Protein AF-A0A6G1RSG0-F1 (afdb_monomer)

Solvent-accessible surface area (backbone atoms only — not comparable to full-atom values): 6758 Å² total; per-residue (Å²): 138,88,84,88,85,86,87,60,78,48,79,48,64,39,87,44,89,55,71,41,80,42,70,50,78,44,82,36,54,96,89,57,78,76,66,62,40,38,35,34,42,82,91,48,72,47,77,48,57,76,80,61,75,81,71,82,54,75,81,51,74,77,62,72,94,60,90,92,59,78,39,70,37,98,88,68,46,79,45,67,52,73,71,51,57,68,31,36,52,73,46,77,70,44,78,37,46,51,75,31,47,39,37,36,67

Radius of gyration: 15.1 Å; Cα contacts (8 Å, |Δi|>4): 161; chains: 1; bounding box: 34×35×35 Å

InterPro domains:
  IPR013694 VIT domain [PF13757] (1-53)
  IPR013694 VIT domain [PS51468] (1-105)
  IPR052627 von Willebrand factor A domain-containing protein [PTHR46299] (1-105)

Organism: NCBI:txid2861861

pLDDT: mean 73.76, std 15.79, range [40.69, 92.38]

Secondary structure (DSSP, 8-state):
---------EEEE--SSS-EEEEEEEE--TT----EEEEEETTEEEEEETT------GGGTTS---TT--EE-TTSPEE--HHHHHHEEEEEEEEEPTT-EEEE-

Sequence (105 aa):
GYSLSITAHLVYTNPHEDPVEGIFIYPLEESEVVASFEAAVGSRRVTFQVQNRHRVQDCCLQCGPSPSRPRRCAGGHLVLDEDTERSTFIIVTGTLCPAESLAIT

Foldseek 3Di:
DDDDDDDDKDKDWAQDQAKDWDKDKDFADLPDDDQWKWKDKPPDIDIDHPPDPPPPDPQCVPPDDDPDDFDQGPVGDTDHDPVCSSGMDMDTSGIHHHRIMMMMD

Mean predicted aligned error: 10.22 Å

Nearest PDB structures (foldseek):
  6fpy-assembly2_B  TM=5.577E-01  e=6.617E-02  Homo sapiens
  6fpz-assembly2_B  TM=5.558E-01  e=1.147E-01  Homo sapiens
  6fpy-assembly1_A  TM=5.179E-01  e=7.948E-02  Homo sapiens
  7vrr-assembly1_E  TM=3.691E-01  e=1.404E+00  Arabidopsis thaliana
  7vmf-assembly1_E  TM=3.214E-01  e=1.035E+00  Arabidopsis thaliana

Structure (mmCIF, N/CA/C/O backbone):
data_AF-A0A6G1RSG0-F1
#
_entry.id   AF-A0A6G1RSG0-F1
#
loop_
_atom_site.group_PDB
_atom_site.id
_atom_site.type_symbol
_atom_site.label_atom_id
_atom_site.label_alt_id
_atom_site.label_comp_id
_atom_site.label_asym_id
_atom_site.label_entity_id
_atom_site.label_seq_id
_atom_site.pdbx_PDB_ins_code
_atom_site.Cartn_x
_atom_site.Cartn_y
_atom_site.Cartn_z
_atom_site.occupancy
_atom_site.B_iso_or_equiv
_atom_site.auth_seq_id
_atom_site.auth_comp_id
_atom_site.auth_asym_id
_atom_site.auth_atom_id
_atom_site.pdbx_PDB_model_num
ATOM 1 N N . GLY A 1 1 ? -17.550 11.434 22.081 1.00 69.88 1 GLY A N 1
ATOM 2 C CA . GLY A 1 1 ? -16.561 10.460 21.593 1.00 69.88 1 GLY A CA 1
ATOM 3 C C . GLY A 1 1 ? -15.387 11.236 21.057 1.00 69.88 1 GLY A C 1
ATOM 4 O O . GLY A 1 1 ? -15.617 12.261 20.429 1.00 69.88 1 GLY A O 1
ATOM 5 N N . TYR A 1 2 ? -14.170 10.802 21.357 1.00 78.81 2 TYR A N 1
ATOM 6 C CA . TYR A 1 2 ? -12.954 11.393 20.807 1.00 78.81 2 TYR A CA 1
ATOM 7 C C . TYR A 1 2 ? -12.438 10.457 19.719 1.00 78.81 2 TYR A C 1
ATOM 9 O O . TYR A 1 2 ? -12.448 9.244 19.913 1.00 78.81 2 TYR A O 1
ATOM 17 N N . SER A 1 3 ? -12.033 11.013 18.585 1.00 80.56 3 SER A N 1
ATOM 18 C CA . SER A 1 3 ? -11.407 10.274 17.492 1.00 80.56 3 SER A CA 1
ATOM 19 C C . SER A 1 3 ? -10.009 10.829 17.269 1.00 80.56 3 SER A C 1
ATOM 21 O O . SER A 1 3 ? -9.835 12.047 17.219 1.00 80.56 3 SER A O 1
ATOM 23 N N . LEU A 1 4 ? -9.035 9.940 17.116 1.00 83.69 4 LEU A N 1
ATOM 24 C CA . LEU A 1 4 ? -7.682 10.275 16.699 1.00 83.69 4 LEU A CA 1
ATOM 25 C C . LEU A 1 4 ? -7.522 9.858 15.237 1.00 83.69 4 LEU A C 1
ATOM 27 O O . LEU A 1 4 ? -7.909 8.754 14.867 1.00 83.69 4 LEU A O 1
ATOM 31 N N . SER A 1 5 ? -6.967 10.741 14.413 1.00 85.44 5 SER A N 1
ATOM 32 C CA . SER A 1 5 ? -6.598 10.437 13.030 1.00 85.44 5 SER A CA 1
ATOM 33 C C . SER A 1 5 ? -5.085 10.488 12.891 1.00 85.44 5 SER A C 1
ATOM 35 O O . SER A 1 5 ? -4.463 11.456 13.333 1.00 85.44 5 SER A O 1
ATOM 37 N N . ILE A 1 6 ? -4.513 9.482 12.239 1.00 86.06 6 ILE A N 1
ATOM 38 C CA . ILE A 1 6 ? -3.089 9.414 11.918 1.00 86.06 6 ILE A CA 1
ATOM 39 C C . ILE A 1 6 ? -2.961 9.395 10.394 1.00 86.06 6 ILE A C 1
ATOM 41 O O . ILE A 1 6 ? -3.653 8.633 9.723 1.00 86.06 6 ILE A O 1
ATOM 45 N N . THR A 1 7 ? -2.079 10.235 9.855 1.00 88.50 7 THR A N 1
ATOM 46 C CA . THR A 1 7 ? -1.650 10.185 8.452 1.00 88.50 7 THR A CA 1
ATOM 47 C C . THR A 1 7 ? -0.186 9.779 8.430 1.00 88.50 7 THR A C 1
ATOM 49 O O . THR A 1 7 ? 0.626 10.366 9.146 1.00 88.50 7 THR A O 1
ATOM 52 N N . ALA A 1 8 ? 0.149 8.773 7.629 1.00 88.12 8 ALA A N 1
ATOM 53 C CA . ALA A 1 8 ? 1.508 8.273 7.491 1.00 88.12 8 ALA A CA 1
ATOM 54 C C . ALA A 1 8 ? 1.914 8.319 6.022 1.00 88.12 8 ALA A C 1
ATOM 56 O O . ALA A 1 8 ? 1.133 7.957 5.153 1.00 88.12 8 ALA A O 1
ATOM 57 N N . HIS A 1 9 ? 3.151 8.728 5.756 1.00 90.88 9 HIS A N 1
ATOM 58 C CA . HIS A 1 9 ? 3.707 8.716 4.410 1.00 90.88 9 HIS A CA 1
ATOM 59 C C . HIS A 1 9 ? 4.841 7.701 4.354 1.00 90.88 9 HIS A C 1
ATOM 61 O O . HIS A 1 9 ? 5.796 7.795 5.128 1.00 90.88 9 HIS A O 1
ATOM 67 N N . LEU A 1 10 ? 4.745 6.737 3.444 1.00 91.12 10 LEU A N 1
ATOM 68 C CA . LEU A 1 10 ? 5.762 5.706 3.251 1.00 91.12 10 LEU A CA 1
ATOM 69 C C . LEU A 1 10 ? 6.232 5.729 1.801 1.00 91.12 10 LEU A C 1
ATOM 71 O O . LEU A 1 10 ? 5.415 5.684 0.891 1.00 91.12 10 LEU A O 1
ATOM 75 N N . VAL A 1 11 ? 7.544 5.772 1.579 1.00 92.19 11 VAL A N 1
ATOM 76 C CA . VAL A 1 11 ? 8.128 5.671 0.238 1.00 92.19 11 VAL A CA 1
ATOM 77 C C . VAL A 1 11 ? 9.068 4.479 0.198 1.00 92.19 11 VAL A C 1
ATOM 79 O O . VAL A 1 11 ? 10.013 4.398 0.980 1.00 92.19 11 VAL A O 1
ATOM 82 N N . TYR A 1 12 ? 8.806 3.560 -0.721 1.00 91.38 12 TYR A N 1
ATOM 83 C CA . TYR A 1 12 ? 9.650 2.413 -1.013 1.00 91.38 12 TYR A CA 1
ATOM 84 C C . TYR A 1 12 ? 10.168 2.527 -2.442 1.00 91.38 12 TYR A C 1
ATOM 86 O O . TYR A 1 12 ? 9.383 2.703 -3.366 1.00 91.38 12 TYR A O 1
ATOM 94 N N . THR A 1 13 ? 11.473 2.389 -2.638 1.00 91.81 13 THR A N 1
ATOM 95 C CA . THR A 1 13 ? 12.076 2.321 -3.974 1.00 91.81 13 THR A CA 1
ATOM 96 C C . THR A 1 13 ? 12.599 0.920 -4.187 1.00 91.81 13 THR A C 1
ATOM 98 O O . THR A 1 13 ? 13.350 0.440 -3.342 1.00 91.81 13 THR A O 1
ATOM 101 N N . ASN A 1 14 ? 12.223 0.284 -5.297 1.00 92.38 14 ASN A N 1
ATOM 102 C CA . ASN A 1 14 ? 12.692 -1.053 -5.636 1.00 92.38 14 ASN A CA 1
ATOM 103 C C . ASN A 1 14 ? 14.207 -1.024 -5.927 1.00 92.38 14 ASN A C 1
ATOM 105 O O . ASN A 1 14 ? 14.606 -0.458 -6.951 1.00 92.38 14 ASN A O 1
ATOM 109 N N . PRO A 1 15 ? 15.057 -1.620 -5.066 1.00 91.19 15 PRO A N 1
ATOM 110 C CA . PRO A 1 15 ? 16.495 -1.675 -5.299 1.00 91.19 15 PRO A CA 1
ATOM 111 C C . PRO A 1 15 ? 16.898 -2.854 -6.199 1.00 91.19 15 PRO A C 1
ATOM 113 O O . PRO A 1 15 ? 18.072 -2.978 -6.538 1.00 91.19 15 PRO A O 1
ATOM 116 N N . HIS A 1 16 ? 15.962 -3.745 -6.538 1.00 92.06 16 HIS A N 1
ATOM 117 C CA . HIS A 1 16 ?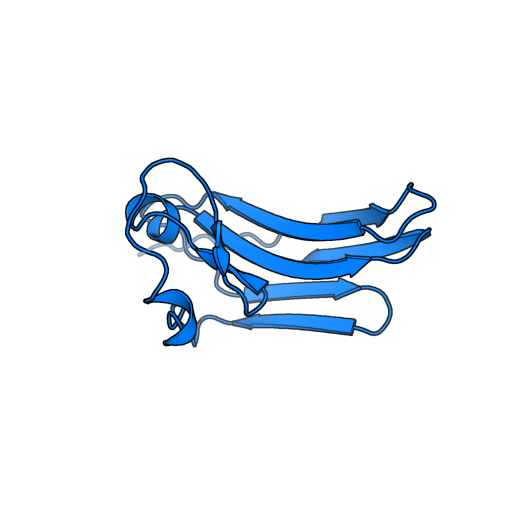 16.225 -4.935 -7.336 1.00 92.06 16 HIS A CA 1
ATOM 118 C C . HIS A 1 16 ? 16.192 -4.623 -8.836 1.00 92.06 16 HIS A C 1
ATOM 120 O O . HIS A 1 16 ? 15.473 -3.736 -9.293 1.00 92.06 16 HIS A O 1
ATOM 126 N N . GLU A 1 17 ? 16.962 -5.397 -9.602 1.00 90.88 17 GLU A N 1
ATOM 127 C CA . GLU A 1 17 ? 17.015 -5.330 -11.070 1.00 90.88 17 GLU A CA 1
ATOM 128 C C . GLU A 1 17 ? 15.813 -6.014 -11.741 1.00 90.88 17 GLU A C 1
ATOM 130 O O . GLU A 1 17 ? 15.590 -5.848 -12.938 1.00 90.88 17 GLU A O 1
ATOM 135 N N . ASP A 1 18 ? 15.008 -6.733 -10.957 1.00 92.25 18 ASP A N 1
ATOM 136 C CA . ASP A 1 18 ? 13.781 -7.395 -11.385 1.00 92.25 18 ASP A CA 1
ATOM 137 C C . ASP A 1 18 ? 12.533 -6.644 -10.889 1.00 92.25 18 ASP A C 1
ATOM 139 O O . ASP A 1 18 ? 12.561 -5.997 -9.832 1.00 92.25 18 ASP A O 1
ATOM 143 N N . PRO A 1 19 ? 11.405 -6.729 -11.621 1.00 88.62 19 PRO A N 1
ATOM 144 C CA . PRO A 1 19 ? 10.143 -6.179 -11.157 1.00 88.62 19 PRO A CA 1
ATOM 145 C C . PRO A 1 19 ? 9.623 -6.961 -9.944 1.00 88.62 19 PRO A C 1
ATOM 147 O O . PRO A 1 19 ? 9.482 -8.185 -9.990 1.00 88.62 19 PRO A O 1
ATOM 150 N N . VAL A 1 20 ? 9.285 -6.245 -8.872 1.00 89.88 20 VAL A N 1
ATOM 151 C CA . VAL A 1 20 ? 8.782 -6.829 -7.619 1.00 89.88 20 VAL A CA 1
ATOM 152 C C . VAL A 1 20 ? 7.325 -6.462 -7.389 1.00 89.88 20 VAL A C 1
ATOM 154 O O . VAL A 1 20 ? 6.859 -5.404 -7.803 1.00 89.88 20 VAL A O 1
ATOM 157 N N . GLU A 1 21 ? 6.576 -7.331 -6.722 1.00 87.19 21 GLU A N 1
ATOM 158 C CA . GLU A 1 21 ? 5.207 -7.019 -6.322 1.00 87.19 21 GLU A CA 1
ATOM 159 C C . GLU A 1 21 ? 5.181 -6.267 -4.990 1.00 87.19 21 GLU A C 1
ATOM 161 O O . GLU A 1 21 ? 5.717 -6.735 -3.987 1.00 87.19 21 GLU A O 1
ATOM 166 N N . GLY A 1 22 ? 4.532 -5.105 -4.985 1.00 85.12 22 GLY A N 1
ATOM 167 C CA . GLY A 1 22 ? 4.284 -4.302 -3.801 1.00 85.12 22 GLY A CA 1
ATOM 168 C C . GLY A 1 22 ? 2.994 -4.715 -3.100 1.00 85.12 22 GLY A C 1
ATOM 169 O O . GLY A 1 22 ? 1.913 -4.762 -3.697 1.00 85.12 22 GLY A O 1
ATOM 170 N N . ILE A 1 23 ? 3.113 -4.984 -1.802 1.00 85.31 23 ILE A N 1
ATOM 171 C CA . ILE A 1 23 ? 1.994 -5.272 -0.908 1.00 85.31 23 ILE A CA 1
ATOM 172 C C . ILE A 1 23 ? 2.165 -4.388 0.323 1.00 85.31 23 ILE A C 1
ATOM 174 O O . ILE A 1 23 ? 3.217 -4.407 0.962 1.00 85.31 23 ILE A O 1
ATOM 178 N N . PHE A 1 24 ? 1.134 -3.617 0.652 1.00 85.44 24 PHE A N 1
ATOM 179 C CA . PHE A 1 24 ? 1.071 -2.871 1.901 1.00 85.44 24 PHE A CA 1
ATOM 180 C C . PHE A 1 24 ? 0.249 -3.655 2.920 1.00 85.44 24 PHE A C 1
ATOM 182 O O . PHE A 1 24 ? -0.833 -4.144 2.595 1.00 85.44 24 PHE A O 1
ATOM 189 N N . ILE A 1 25 ? 0.783 -3.782 4.133 1.00 84.50 25 ILE A N 1
ATOM 190 C CA . ILE A 1 25 ? 0.177 -4.509 5.248 1.00 84.50 25 ILE A CA 1
ATOM 191 C C . ILE A 1 25 ? 0.251 -3.597 6.466 1.00 84.50 25 ILE A C 1
ATOM 193 O O . ILE A 1 25 ? 1.342 -3.184 6.861 1.00 84.50 25 ILE A O 1
ATOM 197 N N . TYR A 1 26 ? -0.899 -3.298 7.056 1.00 83.81 26 TYR A N 1
ATOM 198 C CA . TYR A 1 26 ? -1.004 -2.489 8.260 1.00 83.81 26 TYR A CA 1
ATOM 199 C C . TYR A 1 26 ? -1.895 -3.195 9.288 1.00 83.81 26 TYR A C 1
ATOM 201 O O . TYR A 1 26 ? -3.078 -3.398 9.008 1.00 83.81 26 TYR A O 1
ATOM 209 N N . PRO A 1 27 ? -1.356 -3.605 10.449 1.00 82.38 27 PRO A N 1
ATOM 210 C CA . PRO A 1 27 ? -2.169 -4.161 11.521 1.00 82.38 27 PRO A CA 1
ATOM 211 C C . PRO A 1 27 ? -3.062 -3.062 12.109 1.00 82.38 27 PRO A C 1
ATOM 213 O O . PRO A 1 27 ? -2.600 -1.950 12.343 1.00 82.38 27 PRO A O 1
ATOM 216 N N . LEU A 1 28 ? -4.330 -3.387 12.322 1.00 82.00 28 LEU A N 1
ATOM 217 C CA . LEU A 1 28 ? -5.345 -2.533 12.926 1.00 82.00 28 LEU A CA 1
ATOM 218 C C . LEU A 1 28 ? -5.750 -3.113 14.276 1.00 82.00 28 LEU A C 1
ATOM 220 O O . LEU A 1 28 ? -6.009 -4.315 14.387 1.00 82.00 28 LEU A O 1
ATOM 224 N N . GLU A 1 29 ? -5.873 -2.259 15.287 1.00 80.25 29 GLU A N 1
ATOM 225 C CA . GLU A 1 29 ? -6.562 -2.651 16.516 1.00 80.25 29 GLU A CA 1
ATOM 226 C C . GLU A 1 29 ? -8.088 -2.708 16.321 1.00 80.25 29 GLU A C 1
ATOM 228 O O . GLU A 1 29 ? -8.645 -2.142 15.383 1.00 80.25 29 GLU A O 1
ATOM 233 N N . GLU A 1 30 ? -8.800 -3.357 17.248 1.00 71.44 30 GLU A N 1
ATOM 234 C CA . GLU A 1 30 ? -10.256 -3.589 17.171 1.00 71.44 30 GLU A CA 1
ATOM 235 C C . GLU A 1 30 ? -11.086 -2.289 17.060 1.00 71.44 30 GLU A C 1
ATOM 237 O O . GLU A 1 30 ? -12.225 -2.299 16.593 1.00 71.44 30 GLU A O 1
ATOM 242 N N . SER A 1 31 ? -10.512 -1.154 17.478 1.00 75.62 31 SER A N 1
ATOM 243 C CA . SER A 1 31 ? -11.131 0.179 17.419 1.00 75.62 31 SER A CA 1
ATOM 244 C C . SER A 1 31 ? -10.560 1.089 16.323 1.00 75.62 31 SER A C 1
ATOM 246 O O . SER A 1 31 ? -11.011 2.229 16.189 1.00 75.62 31 SER A O 1
ATOM 248 N N . GLU A 1 32 ? -9.579 0.623 15.549 1.00 80.25 32 GLU A N 1
ATOM 249 C CA . GLU A 1 32 ? -8.932 1.400 14.493 1.00 80.25 32 GLU A CA 1
ATOM 250 C C . GLU A 1 32 ? -9.555 1.125 13.124 1.00 80.25 32 GLU A C 1
ATOM 252 O O . GLU A 1 32 ? -9.975 0.016 12.797 1.00 80.25 32 GLU A O 1
ATOM 257 N N . VAL A 1 33 ? -9.613 2.163 12.290 1.00 80.00 33 VAL A N 1
ATOM 258 C CA . VAL A 1 33 ? -10.119 2.063 10.920 1.00 80.00 33 VAL A CA 1
ATOM 259 C C . VAL A 1 33 ? -9.248 2.884 9.979 1.00 80.00 33 VAL A C 1
ATOM 261 O O . VAL A 1 33 ? -8.885 4.022 10.278 1.00 80.00 33 VAL A O 1
ATOM 264 N N . VAL A 1 34 ? -8.954 2.336 8.800 1.00 80.88 34 VAL A N 1
ATOM 265 C CA . VAL A 1 34 ? -8.295 3.090 7.725 1.00 80.88 34 VAL A CA 1
ATOM 266 C C . VAL A 1 34 ? -9.343 3.926 7.004 1.00 80.88 34 VAL A C 1
ATOM 268 O O . VAL A 1 34 ? -10.157 3.389 6.258 1.00 80.88 34 VAL A O 1
ATOM 271 N N . ALA A 1 35 ? -9.338 5.241 7.216 1.00 82.12 35 ALA A N 1
ATOM 272 C CA . ALA A 1 35 ? -10.286 6.148 6.563 1.00 82.12 35 ALA A CA 1
ATOM 273 C C . ALA A 1 35 ? -9.989 6.335 5.062 1.00 82.12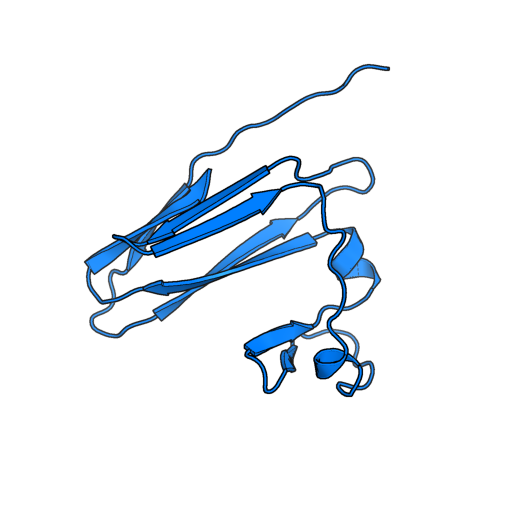 35 ALA A C 1
ATOM 275 O O . ALA A 1 35 ? -10.903 6.373 4.231 1.00 82.12 35 ALA A O 1
ATOM 276 N N . SER A 1 36 ? -8.706 6.434 4.717 1.00 83.88 36 SER A N 1
ATOM 277 C CA . SER A 1 36 ? -8.210 6.631 3.357 1.00 83.88 36 SER A CA 1
ATOM 278 C C . SER A 1 36 ? -6.854 5.969 3.190 1.00 83.88 36 SER A C 1
ATOM 280 O O . SER A 1 36 ? -6.072 5.924 4.135 1.00 83.88 36 SER A O 1
ATOM 282 N N . PHE A 1 37 ? -6.584 5.500 1.981 1.00 85.94 37 PHE A N 1
ATOM 283 C CA . PHE A 1 37 ? -5.284 4.998 1.579 1.00 85.94 37 PHE A CA 1
ATOM 284 C C . PHE A 1 37 ? -5.036 5.357 0.116 1.00 85.94 37 PHE A C 1
ATOM 286 O O . PHE A 1 37 ? -5.905 5.183 -0.742 1.00 85.94 37 PHE A O 1
ATOM 293 N N . GLU A 1 38 ? -3.836 5.818 -0.184 1.00 89.19 38 GLU A N 1
ATOM 294 C CA . GLU A 1 38 ? -3.369 6.083 -1.531 1.00 89.19 38 GLU A CA 1
ATOM 295 C C . GLU A 1 38 ? -1.991 5.460 -1.725 1.00 89.19 38 GLU A C 1
ATOM 297 O O . GLU A 1 38 ? -1.079 5.717 -0.955 1.00 89.19 38 GLU A O 1
ATOM 302 N N . ALA A 1 39 ? -1.828 4.671 -2.783 1.00 89.25 39 ALA A N 1
ATOM 303 C CA . ALA A 1 39 ? -0.548 4.173 -3.259 1.00 89.25 39 ALA A CA 1
ATOM 304 C C . ALA A 1 39 ? -0.295 4.680 -4.680 1.00 89.25 39 ALA A C 1
ATOM 306 O O . ALA A 1 39 ? -1.128 4.505 -5.568 1.00 89.25 39 ALA A O 1
ATOM 307 N N . ALA A 1 40 ? 0.867 5.273 -4.917 1.00 88.94 40 ALA A N 1
ATOM 308 C CA . ALA A 1 40 ? 1.302 5.771 -6.211 1.00 88.94 40 ALA A CA 1
ATOM 309 C C . ALA A 1 40 ? 2.640 5.134 -6.594 1.00 88.94 40 ALA A C 1
ATOM 311 O O . ALA A 1 40 ? 3.611 5.231 -5.853 1.00 88.94 40 ALA A O 1
ATOM 312 N N . VAL A 1 41 ? 2.687 4.503 -7.763 1.00 87.56 41 VAL A N 1
ATOM 313 C CA . VAL A 1 41 ? 3.871 3.874 -8.356 1.00 87.56 41 VAL A CA 1
ATOM 314 C C . VAL A 1 41 ? 4.068 4.497 -9.732 1.00 87.56 41 VAL A C 1
ATOM 316 O O . VAL A 1 41 ? 3.304 4.212 -10.656 1.00 87.56 41 VAL A O 1
ATOM 319 N N . GLY A 1 42 ? 5.019 5.423 -9.856 1.00 81.19 42 GLY A N 1
ATOM 320 C CA . GLY A 1 42 ? 5.202 6.192 -11.091 1.00 81.19 42 GLY A CA 1
ATOM 321 C C . GLY A 1 42 ? 3.911 6.907 -11.524 1.00 81.19 42 GLY A C 1
ATOM 322 O O . GLY A 1 42 ? 3.447 7.833 -10.860 1.00 81.19 42 GLY A O 1
ATOM 323 N N . SER A 1 43 ? 3.317 6.478 -12.644 1.00 74.94 43 SER A N 1
ATOM 324 C CA . SER A 1 43 ? 2.035 6.991 -13.163 1.00 74.94 43 SER A CA 1
ATOM 325 C C . SER A 1 43 ? 0.801 6.200 -12.704 1.00 74.94 43 SER A C 1
ATOM 327 O O . SER A 1 43 ? -0.332 6.632 -12.925 1.00 74.94 43 SER A O 1
ATOM 329 N N . ARG A 1 44 ? 0.994 5.037 -12.075 1.00 81.38 44 ARG A N 1
ATOM 330 C CA . ARG A 1 44 ? -0.073 4.146 -11.608 1.00 81.38 44 ARG A CA 1
ATOM 331 C C . ARG A 1 44 ? -0.476 4.566 -10.201 1.00 81.38 44 ARG A C 1
ATOM 333 O O . ARG A 1 44 ? 0.378 4.728 -9.336 1.00 81.38 44 ARG A O 1
ATOM 340 N N . ARG A 1 45 ? -1.773 4.737 -9.953 1.00 78.75 45 ARG A N 1
ATOM 341 C CA . ARG A 1 45 ? -2.302 5.100 -8.631 1.00 78.75 45 ARG A CA 1
ATOM 342 C C . ARG A 1 45 ? -3.402 4.131 -8.233 1.00 78.75 45 ARG A C 1
ATOM 344 O O . ARG A 1 45 ? -4.282 3.829 -9.035 1.00 78.75 45 ARG A O 1
ATOM 351 N N . VAL A 1 46 ? -3.340 3.659 -6.998 1.00 79.44 46 VAL A N 1
ATOM 352 C CA . VAL A 1 46 ? -4.333 2.806 -6.355 1.00 79.44 46 VAL A CA 1
ATOM 353 C C . VAL A 1 46 ? -4.843 3.564 -5.141 1.00 79.44 46 VAL A C 1
ATOM 355 O O . VAL A 1 46 ? -4.077 3.906 -4.249 1.00 79.44 46 VAL A O 1
ATOM 358 N N . THR A 1 47 ? -6.138 3.845 -5.111 1.00 75.38 47 THR A N 1
ATOM 359 C CA . THR A 1 47 ? -6.776 4.569 -4.008 1.00 75.38 47 THR A CA 1
ATOM 360 C C . THR A 1 47 ? -7.819 3.682 -3.360 1.00 75.38 47 THR A C 1
ATOM 362 O O . THR A 1 47 ? -8.643 3.080 -4.050 1.00 75.38 47 THR A O 1
ATOM 365 N N . PHE A 1 48 ? -7.823 3.655 -2.038 1.00 70.31 48 PHE A N 1
ATOM 366 C CA . PHE A 1 48 ? -8.849 3.038 -1.223 1.00 70.31 48 PHE A CA 1
ATOM 367 C C . PHE A 1 48 ? -9.489 4.110 -0.336 1.00 70.31 48 PHE A C 1
ATOM 369 O O . PHE A 1 48 ? -8.814 4.905 0.314 1.00 70.31 48 PHE A O 1
ATOM 376 N N . GLN A 1 49 ? -10.816 4.139 -0.318 1.00 57.88 49 GLN A N 1
ATOM 377 C CA . GLN A 1 49 ? -11.598 4.967 0.594 1.00 57.88 49 GLN A CA 1
ATOM 378 C C . GLN A 1 49 ? -12.590 4.079 1.336 1.00 57.88 49 GLN A C 1
ATOM 380 O O . GLN A 1 49 ? -13.085 3.096 0.772 1.00 57.88 49 GLN A O 1
ATOM 385 N N . VAL A 1 50 ? -12.913 4.470 2.574 1.00 56.47 50 VAL A N 1
ATOM 386 C CA . VAL A 1 50 ? -13.993 3.912 3.406 1.00 56.47 50 VAL A CA 1
ATOM 387 C C . VAL A 1 50 ? -15.363 4.114 2.728 1.00 56.47 50 VAL A C 1
ATOM 389 O O . VAL A 1 50 ? -16.191 4.943 3.075 1.00 56.47 50 VAL A O 1
ATOM 392 N N . GLN A 1 51 ? -15.602 3.347 1.673 1.00 40.69 51 GLN A N 1
ATOM 393 C CA . GLN A 1 51 ? -16.909 3.099 1.064 1.00 40.69 51 GLN A CA 1
ATOM 394 C C . GLN A 1 51 ? -17.073 1.623 0.700 1.00 40.69 51 GLN A C 1
ATOM 396 O O . GLN A 1 51 ? -18.196 1.131 0.639 1.00 40.69 51 GLN A O 1
ATOM 401 N N . ASN A 1 52 ? -15.976 0.879 0.547 1.00 41.69 52 ASN A N 1
ATOM 402 C CA . ASN A 1 52 ? -16.021 -0.566 0.402 1.00 41.69 52 ASN A CA 1
ATOM 403 C C . ASN A 1 52 ? -15.302 -1.212 1.583 1.00 41.69 52 ASN A C 1
ATOM 405 O O . ASN A 1 52 ? -14.096 -1.435 1.548 1.00 41.69 52 ASN A O 1
ATOM 409 N N . ARG A 1 53 ? -16.081 -1.587 2.610 1.00 43.75 53 ARG A N 1
ATOM 410 C CA . ARG A 1 53 ? -15.793 -2.828 3.343 1.00 43.75 53 ARG A CA 1
ATOM 411 C C . ARG A 1 53 ? -15.469 -3.865 2.282 1.00 43.75 53 ARG A C 1
ATOM 413 O O . ARG A 1 53 ? -16.318 -4.070 1.418 1.00 43.75 53 ARG A O 1
ATOM 420 N N . HIS A 1 54 ? -14.254 -4.399 2.330 1.00 51.16 54 HIS A N 1
ATOM 421 C CA . HIS A 1 54 ? -13.711 -5.453 1.483 1.00 51.16 54 HIS A CA 1
ATOM 422 C C . HIS A 1 54 ? -14.844 -6.376 1.005 1.00 51.16 54 HIS A C 1
ATOM 424 O O . HIS A 1 54 ? -15.274 -7.284 1.714 1.00 51.16 54 HIS A O 1
ATOM 430 N N . ARG A 1 55 ? -15.442 -6.076 -0.158 1.00 45.12 55 ARG A N 1
ATOM 431 C CA . ARG A 1 55 ? -16.408 -6.984 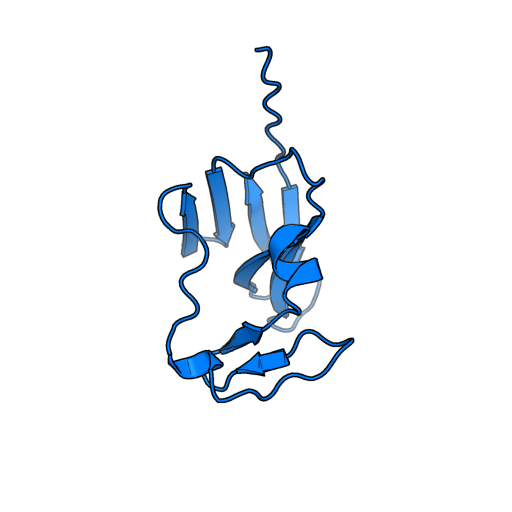-0.762 1.00 45.12 55 ARG A CA 1
ATOM 432 C C . ARG A 1 55 ? -15.523 -8.090 -1.283 1.00 45.12 55 ARG A C 1
ATOM 434 O O . ARG A 1 55 ? -14.887 -7.896 -2.316 1.00 45.12 55 ARG A O 1
ATOM 441 N N . VAL A 1 56 ? -15.426 -9.188 -0.535 1.00 48.78 56 VAL A N 1
ATOM 442 C CA . VAL A 1 56 ? -14.948 -10.467 -1.058 1.00 48.78 56 VAL A CA 1
ATOM 443 C C . VAL A 1 56 ? -15.660 -10.644 -2.396 1.00 48.78 56 VAL A C 1
ATOM 445 O O . VAL A 1 56 ? -16.865 -10.878 -2.438 1.00 48.78 56 VAL A O 1
ATOM 448 N N . GLN A 1 57 ? -14.955 -10.390 -3.499 1.00 49.75 57 GLN A N 1
ATOM 449 C CA . GLN A 1 57 ? -15.503 -10.657 -4.819 1.00 49.75 57 GLN A CA 1
ATOM 450 C C . GLN A 1 57 ? -15.622 -12.174 -4.934 1.00 49.75 57 GLN A C 1
ATOM 452 O O . GLN A 1 57 ? -14.684 -12.880 -4.556 1.00 49.75 57 GLN A O 1
ATOM 457 N N . ASP A 1 58 ? -16.742 -12.664 -5.474 1.00 50.25 58 ASP A N 1
ATOM 458 C CA . ASP A 1 58 ? -17.101 -14.089 -5.595 1.00 50.25 58 ASP A CA 1
ATOM 459 C C . ASP A 1 58 ? -15.954 -15.017 -6.043 1.00 50.25 58 ASP A C 1
ATOM 461 O O . ASP A 1 58 ? -15.908 -16.184 -5.661 1.0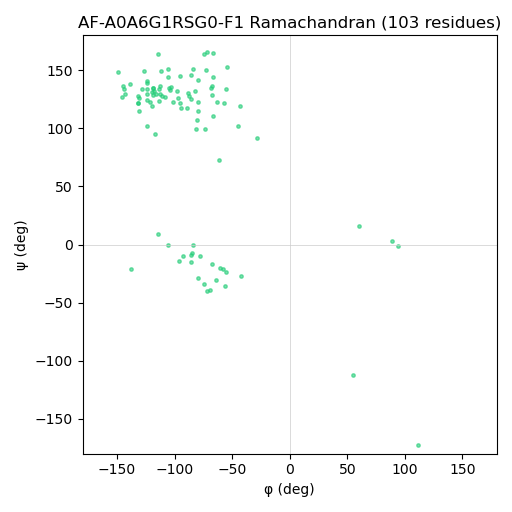0 50.25 58 ASP A O 1
ATOM 465 N N . CYS A 1 59 ? -14.976 -14.494 -6.789 1.00 53.88 59 CYS A N 1
ATOM 466 C CA . CYS A 1 59 ? -13.754 -15.198 -7.185 1.00 53.88 59 CYS A CA 1
ATOM 467 C C . CYS A 1 59 ? -12.922 -15.788 -6.024 1.00 53.88 59 CYS A C 1
ATOM 469 O O . CYS A 1 59 ? -12.153 -16.720 -6.247 1.00 53.88 59 CYS A O 1
ATOM 471 N N . CYS A 1 60 ? -13.051 -15.267 -4.800 1.00 56.03 60 CYS A N 1
ATOM 472 C CA . CYS A 1 60 ? -12.294 -15.716 -3.629 1.00 56.03 60 CYS A CA 1
ATOM 473 C C . CYS A 1 60 ? -13.056 -16.740 -2.772 1.00 56.03 60 CYS A C 1
ATOM 475 O O . CYS A 1 60 ? -12.432 -17.430 -1.970 1.00 56.03 60 CYS A O 1
ATOM 477 N N . LEU A 1 61 ? -14.373 -16.896 -2.972 1.00 54.75 61 LEU A N 1
ATOM 478 C CA . LEU A 1 61 ? -15.223 -17.828 -2.211 1.00 54.75 61 LEU A CA 1
ATOM 479 C C . LEU A 1 61 ? -14.891 -19.309 -2.483 1.00 54.75 61 LEU A C 1
ATOM 481 O O . LEU A 1 61 ? -15.285 -20.185 -1.718 1.00 54.75 61 LEU A O 1
ATOM 485 N N . GLN A 1 62 ? -14.160 -19.604 -3.565 1.00 54.12 62 GLN A N 1
ATOM 486 C CA . GLN A 1 62 ? -13.710 -20.957 -3.925 1.00 54.12 62 GLN A CA 1
ATOM 487 C C . GLN A 1 62 ? -12.390 -21.369 -3.250 1.00 54.12 62 GLN A C 1
ATOM 489 O O . GLN A 1 62 ? -12.004 -22.538 -3.322 1.00 54.12 62 GLN A O 1
ATOM 494 N N . CYS A 1 63 ? -11.692 -20.451 -2.571 1.00 54.53 63 CYS A N 1
ATOM 495 C CA . CYS A 1 63 ? -10.563 -20.803 -1.716 1.00 54.53 63 CYS A CA 1
ATOM 496 C C . CYS A 1 63 ? -11.103 -21.283 -0.362 1.00 54.53 63 CYS A C 1
ATOM 498 O O . CYS A 1 63 ? -11.469 -20.476 0.483 1.00 54.53 63 CYS A O 1
ATOM 500 N N . GLY A 1 64 ? -11.177 -22.603 -0.165 1.00 50.81 64 GLY A N 1
ATOM 501 C CA . GLY A 1 64 ? -11.624 -23.190 1.101 1.00 50.81 64 GLY A CA 1
ATOM 502 C C . GLY A 1 64 ? -10.823 -22.683 2.317 1.00 50.81 64 GLY A C 1
ATOM 503 O O . GLY A 1 64 ? -9.648 -22.325 2.170 1.00 50.81 64 GLY A O 1
ATOM 504 N N . PRO A 1 65 ? -11.436 -22.667 3.515 1.00 48.69 65 PRO A N 1
ATOM 505 C CA . PRO A 1 65 ? -10.828 -22.109 4.715 1.00 48.69 65 PRO A CA 1
ATOM 506 C C . PRO A 1 65 ? -9.572 -22.907 5.074 1.00 48.69 65 PRO A C 1
ATOM 508 O O . PRO A 1 65 ? -9.622 -24.122 5.264 1.00 48.69 65 PRO A O 1
ATOM 511 N N . SER A 1 66 ? -8.426 -22.234 5.157 1.00 45.53 66 SER A N 1
ATOM 512 C CA . SER A 1 66 ? -7.231 -22.813 5.764 1.00 45.53 66 SER A CA 1
ATOM 513 C C . SER A 1 66 ? -6.641 -21.814 6.750 1.00 45.53 66 SER A C 1
ATOM 515 O O . SER A 1 66 ? -6.263 -20.724 6.315 1.00 45.53 66 SER A O 1
ATOM 517 N N . PRO A 1 67 ? -6.503 -22.174 8.031 1.00 44.94 67 PRO A N 1
ATOM 518 C CA . PRO A 1 67 ? -5.890 -21.295 9.008 1.00 44.94 67 PRO A CA 1
ATOM 519 C C . PRO A 1 67 ? -4.408 -21.125 8.657 1.00 44.94 67 PRO A C 1
ATOM 521 O O . PRO A 1 67 ? -3.766 -22.083 8.221 1.00 44.94 67 PRO A O 1
ATOM 524 N N . SER A 1 68 ? -3.865 -19.928 8.882 1.00 48.16 68 SER A N 1
ATOM 525 C CA . SER A 1 68 ? -2.428 -19.588 8.961 1.00 48.16 68 SER A CA 1
ATOM 526 C C . SER A 1 68 ? -1.664 -19.080 7.731 1.00 48.16 68 SER A C 1
ATOM 528 O O . SER A 1 68 ? -0.492 -18.742 7.898 1.00 48.16 68 SER A O 1
ATOM 530 N N . ARG A 1 69 ? -2.238 -18.948 6.520 1.00 52.19 69 ARG A N 1
ATOM 531 C CA . ARG A 1 69 ? -1.461 -18.353 5.408 1.00 52.19 69 ARG A CA 1
ATOM 532 C C . ARG A 1 69 ? -2.274 -17.469 4.463 1.00 52.19 69 ARG A C 1
ATOM 534 O O . ARG A 1 69 ? -3.260 -17.969 3.923 1.00 52.19 69 ARG A O 1
ATOM 541 N N . PRO A 1 70 ? -1.821 -16.229 4.176 1.00 54.78 70 PRO A N 1
ATOM 542 C CA . PRO A 1 70 ? -2.396 -15.436 3.099 1.00 54.78 70 PRO A CA 1
ATOM 543 C C . PRO A 1 70 ? -2.295 -16.223 1.790 1.00 54.78 70 PRO A C 1
ATOM 545 O O . PRO A 1 70 ? -1.207 -16.654 1.387 1.00 54.78 70 PRO A O 1
ATOM 548 N N . ARG A 1 71 ? -3.436 -16.471 1.143 1.00 62.00 71 ARG A N 1
ATOM 549 C CA . ARG A 1 71 ? -3.484 -17.155 -0.156 1.00 62.00 71 ARG A CA 1
ATOM 550 C C . ARG A 1 71 ? -3.776 -16.160 -1.249 1.00 62.00 71 ARG A C 1
ATOM 552 O O . ARG A 1 71 ? -4.566 -15.251 -1.058 1.00 62.00 71 ARG A O 1
ATOM 559 N N . ARG A 1 72 ? -3.180 -16.370 -2.417 1.00 59.94 72 ARG A N 1
ATOM 560 C CA . ARG A 1 72 ? -3.509 -15.595 -3.605 1.00 59.94 72 ARG A CA 1
ATOM 561 C C . ARG A 1 72 ? -4.540 -16.357 -4.431 1.00 59.94 72 ARG A C 1
ATOM 563 O O . ARG A 1 72 ? -4.287 -17.507 -4.789 1.00 59.94 72 ARG A O 1
ATOM 570 N N . CYS A 1 73 ? -5.701 -15.764 -4.696 1.00 62.09 73 CYS A N 1
ATOM 571 C CA . CYS A 1 73 ? -6.673 -16.365 -5.608 1.00 62.09 73 CYS A CA 1
ATOM 572 C C . CYS A 1 73 ? -6.171 -16.258 -7.061 1.00 62.09 73 CYS A C 1
ATOM 574 O O . CYS A 1 73 ? -5.258 -15.484 -7.356 1.00 62.09 73 CYS A O 1
ATOM 576 N N . ALA A 1 74 ? -6.779 -17.001 -7.991 1.00 57.06 74 ALA A N 1
ATOM 577 C CA . ALA A 1 74 ? -6.412 -16.948 -9.412 1.00 57.06 74 ALA A CA 1
ATOM 578 C C . ALA A 1 74 ? -6.596 -15.547 -10.041 1.00 57.06 74 ALA A C 1
ATOM 580 O O . ALA A 1 74 ? -5.973 -15.244 -11.053 1.00 57.06 74 ALA A O 1
ATOM 581 N N . GLY A 1 75 ? -7.410 -14.686 -9.418 1.00 56.03 75 GLY A N 1
ATOM 582 C CA . GLY A 1 75 ? -7.569 -13.272 -9.776 1.00 56.03 75 GLY A CA 1
ATOM 583 C C . GLY A 1 75 ? -6.518 -12.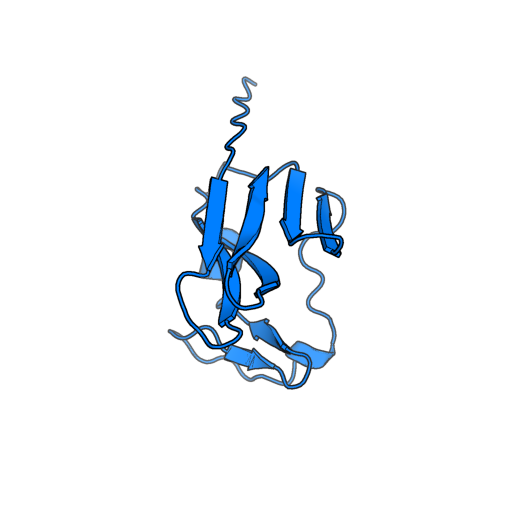334 -9.170 1.00 56.03 75 GLY A C 1
ATOM 584 O O . GLY A 1 75 ? -6.565 -11.135 -9.413 1.00 56.03 75 GLY A O 1
ATOM 585 N N . GLY A 1 76 ? -5.571 -12.851 -8.382 1.00 58.44 76 GLY A N 1
ATOM 586 C CA . GLY A 1 76 ? -4.494 -12.066 -7.784 1.00 58.44 76 GLY A CA 1
ATOM 587 C C . GLY A 1 76 ? -4.806 -11.453 -6.414 1.00 58.44 76 GLY A C 1
ATOM 588 O O . GLY A 1 76 ? -3.935 -10.765 -5.885 1.00 58.44 76 GLY A O 1
ATOM 589 N N . HIS A 1 77 ? -5.978 -11.714 -5.824 1.00 59.78 77 HIS A N 1
ATOM 590 C CA . HIS A 1 77 ? -6.378 -11.189 -4.510 1.00 59.78 77 HIS A CA 1
ATOM 591 C C . HIS A 1 77 ? -5.753 -11.976 -3.356 1.00 59.78 77 HIS A C 1
ATOM 593 O O . HIS A 1 77 ? -5.701 -13.204 -3.419 1.00 59.78 77 HIS A O 1
ATOM 599 N N . LEU A 1 78 ? -5.342 -11.286 -2.287 1.00 63.47 78 LEU A N 1
ATOM 600 C CA . LEU A 1 78 ? -4.981 -11.930 -1.025 1.00 63.47 78 LEU A CA 1
ATOM 601 C C . LEU A 1 78 ? -6.247 -12.289 -0.230 1.00 63.47 78 LEU A C 1
ATOM 603 O O . LEU A 1 78 ? -7.053 -11.420 0.083 1.00 63.47 78 LEU A O 1
ATOM 607 N N . VAL A 1 79 ? -6.395 -13.570 0.095 1.00 61.91 79 VAL A N 1
ATOM 608 C CA . VAL A 1 79 ? -7.406 -14.129 0.996 1.00 61.91 79 VAL A CA 1
ATOM 609 C C . VAL A 1 79 ? -6.767 -14.285 2.369 1.00 61.91 79 VAL A C 1
ATOM 611 O O . VAL A 1 79 ? -5.708 -14.914 2.490 1.00 61.91 79 VAL A O 1
ATOM 614 N N . LEU A 1 80 ? -7.405 -13.707 3.378 1.00 60.38 80 LEU A N 1
ATOM 615 C CA . LEU A 1 80 ? -6.981 -13.725 4.773 1.00 60.38 80 LEU A CA 1
ATOM 616 C C . LEU A 1 80 ? -7.998 -14.514 5.608 1.00 60.38 80 LEU A C 1
ATOM 618 O O . LEU A 1 80 ? -9.100 -14.804 5.150 1.00 60.38 80 LEU A O 1
ATOM 622 N N . ASP A 1 81 ? -7.594 -14.907 6.812 1.00 63.38 81 ASP A N 1
ATOM 623 C CA . ASP A 1 81 ? -8.515 -15.484 7.793 1.00 63.38 81 ASP A CA 1
ATOM 624 C C . ASP A 1 81 ? -9.432 -14.389 8.356 1.00 63.38 81 ASP A C 1
ATOM 626 O O . ASP A 1 81 ? -8.994 -13.246 8.457 1.00 63.38 81 ASP A O 1
ATOM 630 N N . GLU A 1 82 ? -10.664 -14.718 8.753 1.00 59.72 82 GLU A N 1
ATOM 631 C CA . GLU A 1 82 ? -11.663 -13.730 9.199 1.00 59.72 82 GLU A CA 1
ATOM 632 C C . GLU A 1 82 ? -11.154 -12.856 10.364 1.00 59.72 82 GLU A C 1
ATOM 634 O O . GLU A 1 82 ? -11.435 -11.657 10.416 1.00 59.72 82 GLU A O 1
ATOM 639 N N . ASP A 1 83 ? -10.363 -13.429 11.277 1.00 61.03 83 ASP A N 1
ATOM 640 C CA . ASP A 1 83 ? -9.774 -12.697 12.406 1.00 61.03 83 ASP A CA 1
ATOM 641 C C . ASP A 1 83 ? -8.698 -11.698 11.941 1.00 61.03 83 ASP A C 1
ATOM 643 O O . ASP A 1 83 ? -8.638 -10.548 12.384 1.00 61.03 83 ASP A O 1
ATOM 647 N N . THR A 1 84 ? -7.902 -12.104 10.948 1.00 58.34 84 THR A N 1
ATOM 648 C CA . THR A 1 84 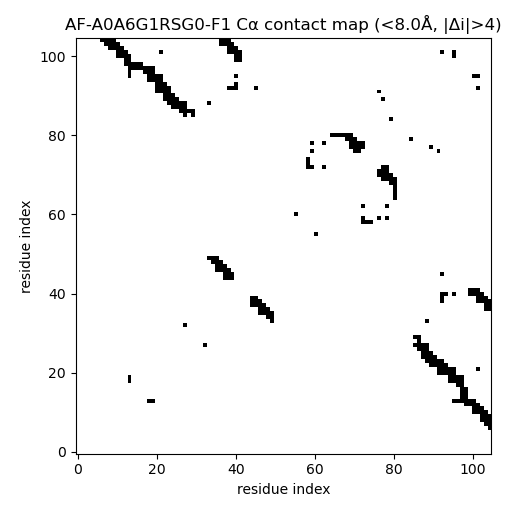? -6.884 -11.256 10.313 1.00 58.34 84 THR A CA 1
ATOM 649 C C . THR A 1 84 ? -7.510 -10.213 9.382 1.00 58.34 84 THR A C 1
ATOM 651 O O . THR A 1 84 ? -7.019 -9.094 9.309 1.00 58.34 84 THR A O 1
ATOM 654 N N . GLU A 1 85 ? -8.620 -10.522 8.705 1.00 60.16 85 GLU A N 1
ATOM 655 C CA . GLU A 1 85 ? -9.377 -9.568 7.879 1.00 60.16 85 GLU A CA 1
ATOM 656 C C . GLU A 1 85 ? -9.977 -8.431 8.709 1.00 60.16 85 GLU A C 1
ATOM 658 O O . GLU A 1 85 ? -10.131 -7.316 8.210 1.00 60.16 85 GLU A O 1
ATOM 663 N N . ARG A 1 86 ? -10.314 -8.694 9.977 1.00 63.88 86 ARG A N 1
ATOM 664 C CA . ARG A 1 86 ? -10.817 -7.664 10.896 1.00 63.88 86 ARG A CA 1
ATOM 665 C C . ARG A 1 86 ? -9.714 -6.798 11.495 1.00 63.88 86 ARG A C 1
ATOM 667 O O . ARG A 1 86 ? -9.983 -5.643 11.803 1.00 63.88 86 ARG A O 1
ATOM 674 N N . SER A 1 87 ? -8.510 -7.340 11.651 1.00 69.12 87 SER A N 1
ATOM 675 C CA . SER A 1 87 ? -7.395 -6.712 12.375 1.00 69.12 87 SER A CA 1
ATOM 676 C C . SER A 1 87 ? -6.207 -6.349 11.482 1.00 69.12 87 SER A C 1
ATOM 678 O O . SER A 1 87 ? -5.133 -6.011 11.968 1.00 69.12 87 SER A O 1
ATOM 680 N N . THR A 1 88 ? -6.330 -6.448 10.157 1.00 75.94 88 THR A N 1
ATOM 681 C CA . THR A 1 88 ? -5.246 -6.106 9.229 1.00 75.94 88 THR A CA 1
ATOM 682 C C . THR A 1 88 ? -5.797 -5.496 7.949 1.00 75.94 88 THR A C 1
ATOM 684 O O . THR A 1 88 ? -6.613 -6.084 7.244 1.00 75.94 88 THR A O 1
ATOM 687 N N . PHE A 1 89 ? -5.287 -4.321 7.600 1.00 80.12 89 PHE A N 1
ATOM 688 C CA . PHE A 1 89 ? -5.493 -3.707 6.302 1.00 80.12 89 PHE A CA 1
ATOM 689 C C . PHE A 1 89 ? -4.402 -4.164 5.333 1.00 80.12 89 PHE A C 1
ATOM 691 O O . PHE A 1 89 ? -3.218 -3.899 5.549 1.00 80.12 89 PHE A O 1
ATOM 698 N N . ILE A 1 90 ? -4.797 -4.851 4.260 1.00 78.06 90 ILE A N 1
ATOM 699 C CA . ILE A 1 90 ? -3.879 -5.314 3.217 1.00 78.06 90 ILE A CA 1
ATOM 700 C C . ILE A 1 90 ? -4.334 -4.796 1.865 1.00 78.06 90 ILE A C 1
ATOM 702 O O . ILE A 1 90 ? -5.504 -4.907 1.506 1.00 78.06 90 ILE A O 1
ATOM 706 N N . ILE A 1 91 ? -3.394 -4.273 1.085 1.00 80.38 91 ILE A N 1
ATOM 707 C CA . ILE A 1 91 ? -3.666 -3.828 -0.276 1.00 80.38 91 ILE A CA 1
ATOM 708 C C . ILE A 1 91 ? -2.483 -4.112 -1.194 1.00 80.38 91 ILE A C 1
ATOM 710 O O . ILE A 1 91 ? -1.322 -3.854 -0.871 1.00 80.38 91 ILE A O 1
ATOM 714 N N . VAL A 1 92 ? -2.796 -4.667 -2.363 1.00 80.69 92 VAL A N 1
ATOM 715 C CA . VAL A 1 92 ? -1.820 -4.886 -3.431 1.00 80.69 92 VAL A CA 1
ATOM 716 C C . VAL A 1 92 ? -1.629 -3.557 -4.153 1.00 80.69 92 VAL A C 1
ATOM 718 O O . VAL A 1 92 ? -2.563 -3.040 -4.765 1.00 80.69 92 VAL A O 1
ATOM 721 N N . THR A 1 93 ? -0.426 -2.993 -4.075 1.00 82.19 93 THR A N 1
ATOM 722 C CA . THR A 1 93 ? -0.104 -1.699 -4.697 1.00 82.19 93 THR A CA 1
ATOM 723 C C . THR A 1 93 ? 0.305 -1.850 -6.163 1.00 82.19 93 THR A C 1
ATOM 725 O O . THR A 1 93 ? 0.263 -0.886 -6.927 1.00 82.19 93 THR A O 1
ATOM 728 N N . GLY A 1 94 ? 0.613 -3.081 -6.581 1.00 83.31 94 GLY A N 1
ATOM 729 C CA . GLY A 1 94 ? 0.945 -3.454 -7.952 1.00 83.31 94 GLY A CA 1
ATOM 730 C C . GLY A 1 94 ? 2.410 -3.853 -8.105 1.00 83.31 94 GLY A C 1
ATOM 731 O O . GLY A 1 94 ? 3.138 -4.000 -7.132 1.00 83.31 94 GLY A O 1
ATOM 732 N N . THR A 1 95 ? 2.843 -4.062 -9.344 1.00 87.06 95 THR A N 1
ATOM 733 C CA . THR A 1 95 ? 4.244 -4.354 -9.669 1.00 87.06 95 THR A CA 1
ATOM 734 C C . THR A 1 95 ? 5.061 -3.069 -9.758 1.00 87.06 95 THR A C 1
ATOM 736 O O . THR A 1 95 ? 4.639 -2.132 -10.438 1.00 87.06 95 THR A O 1
ATOM 739 N N . LEU A 1 96 ? 6.218 -3.051 -9.100 1.00 90.44 96 LEU A N 1
ATOM 740 C CA . LEU A 1 96 ? 7.226 -2.002 -9.172 1.00 90.44 96 LEU A CA 1
ATOM 741 C C . LEU A 1 96 ? 8.351 -2.464 -10.090 1.00 90.44 96 LEU A C 1
ATOM 743 O O . LEU A 1 96 ? 8.983 -3.492 -9.842 1.00 90.44 96 LEU A O 1
ATOM 747 N N . CYS A 1 97 ? 8.626 -1.689 -11.127 1.00 90.44 97 CYS A N 1
ATOM 748 C CA . CYS A 1 97 ? 9.775 -1.884 -11.993 1.00 90.44 97 CYS A CA 1
ATOM 749 C C . CYS A 1 97 ? 11.099 -1.618 -11.246 1.00 90.44 97 CYS A C 1
ATOM 751 O O . CYS A 1 97 ? 11.106 -1.031 -10.158 1.00 90.44 97 CYS A O 1
ATOM 753 N N . PRO A 1 98 ? 12.239 -2.046 -11.811 1.00 91.31 98 PRO A N 1
ATOM 754 C CA . PRO A 1 98 ? 13.555 -1.712 -11.272 1.00 91.31 98 PRO A CA 1
ATOM 755 C C . PRO A 1 98 ? 13.730 -0.198 -11.141 1.00 91.31 98 PRO A C 1
ATOM 757 O O . PRO A 1 98 ? 13.385 0.544 -12.063 1.00 91.31 98 PRO A O 1
ATOM 760 N N . ALA A 1 99 ? 14.249 0.257 -9.997 1.00 89.12 99 ALA A N 1
ATOM 761 C CA . ALA A 1 99 ? 14.410 1.674 -9.656 1.00 89.12 99 ALA A CA 1
ATOM 762 C C . ALA A 1 99 ? 13.106 2.506 -9.621 1.00 89.12 99 ALA A C 1
ATOM 764 O O . ALA A 1 99 ? 13.160 3.737 -9.609 1.00 89.12 99 ALA A O 1
ATOM 765 N N . GLU A 1 100 ? 11.934 1.865 -9.573 1.00 91.81 100 GLU A N 1
ATOM 766 C CA . GLU A 1 100 ? 10.653 2.553 -9.411 1.00 91.81 100 GLU A CA 1
ATOM 767 C C . GLU A 1 100 ? 10.324 2.792 -7.930 1.00 91.81 100 GLU A C 1
ATOM 769 O O . GLU A 1 100 ? 10.645 1.974 -7.061 1.00 91.81 100 GLU A O 1
ATOM 774 N N . SER A 1 101 ? 9.664 3.917 -7.641 1.00 90.62 101 SER A N 1
ATOM 775 C CA . SER A 1 101 ? 9.264 4.310 -6.288 1.00 90.62 101 SER A CA 1
ATOM 776 C C . SER A 1 101 ? 7.752 4.196 -6.092 1.00 90.62 101 SE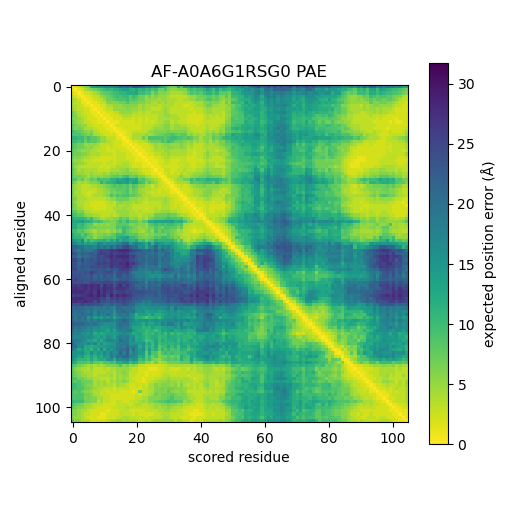R A 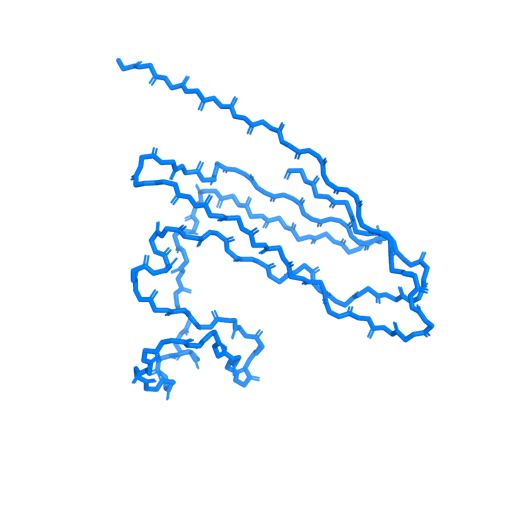C 1
ATOM 778 O O . SER A 1 101 ? 6.971 4.782 -6.840 1.00 90.62 101 SER A O 1
ATOM 780 N N . LEU A 1 102 ? 7.360 3.476 -5.044 1.00 91.50 102 LEU A N 1
ATOM 781 C CA . LEU A 1 102 ? 6.021 3.400 -4.475 1.00 91.50 102 LEU A CA 1
ATOM 782 C C . LEU A 1 102 ? 5.907 4.397 -3.321 1.00 91.50 102 LEU A C 1
ATOM 784 O O . LEU A 1 102 ? 6.589 4.248 -2.312 1.00 91.50 102 LEU A O 1
ATOM 788 N N . ALA A 1 103 ? 5.023 5.378 -3.450 1.00 92.06 103 ALA A N 1
ATOM 789 C CA . ALA A 1 103 ? 4.646 6.304 -2.392 1.00 92.06 103 ALA A CA 1
ATOM 790 C C . ALA A 1 103 ? 3.259 5.946 -1.848 1.00 92.06 103 ALA A C 1
ATOM 792 O O . ALA A 1 103 ? 2.343 5.691 -2.623 1.00 92.06 103 ALA A O 1
ATOM 793 N N . ILE A 1 104 ? 3.105 5.939 -0.530 1.00 91.69 104 ILE A N 1
ATOM 794 C CA . ILE A 1 104 ? 1.873 5.607 0.183 1.00 91.69 104 ILE A CA 1
ATOM 795 C C . ILE A 1 104 ? 1.495 6.765 1.104 1.00 91.69 104 ILE A C 1
ATOM 797 O O . ILE A 1 104 ? 2.382 7.388 1.691 1.00 91.69 104 ILE A O 1
ATOM 801 N N . THR A 1 105 ? 0.203 7.076 1.204 1.00 89.69 105 THR A N 1
ATOM 802 C CA . THR A 1 105 ? -0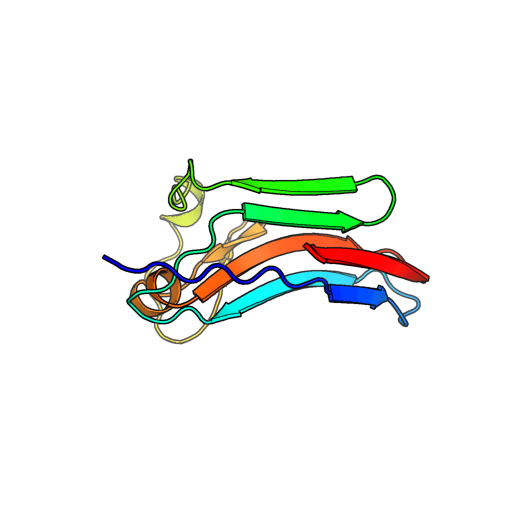.377 8.120 2.069 1.00 89.69 105 THR A CA 1
ATOM 803 C C . THR A 1 105 ? -1.723 7.694 2.643 1.00 89.69 105 THR A C 1
ATOM 805 O O . THR A 1 105 ? -2.477 7.002 1.921 1.00 89.69 105 THR A O 1
#